Protein AF-A0A6H2C3J5-F1 (afdb_monomer_lite)

pLDDT: mean 90.97, std 10.95, range [54.53, 98.62]

Organism: NCBI:txid315271

Sequence (72 aa):
MDLSFKDIKFMIEAVDNLMVKYQERINQIEDLDEYEDEVSDLGNDIMFLSSLRKKIDDSLNDSLRGCLESIR

Radius of gyration: 17.01 Å; chains: 1; bounding box: 32×23×52 Å

Secondary structure (DSSP, 8-state):
----HHHHHHHHHHHHHHHHHHHHHHHHHTT-GGGHHHHHHHHHHHHHHHHHHHHHHHHHHHHHHHHHHTT-

Structure (mmCIF, N/CA/C/O backbone):
data_AF-A0A6H2C3J5-F1
#
_entry.id   AF-A0A6H2C3J5-F1
#
loop_
_atom_site.group_PDB
_atom_site.id
_atom_site.type_symbol
_atom_site.label_atom_id
_atom_site.label_alt_id
_atom_site.label_comp_id
_atom_site.label_asym_id
_atom_site.label_entity_id
_atom_site.label_seq_id
_atom_site.pdbx_PDB_ins_code
_atom_site.Cartn_x
_atom_site.Cartn_y
_atom_site.Cartn_z
_atom_site.occupancy
_atom_site.B_iso_or_equiv
_atom_site.auth_seq_id
_atom_site.auth_comp_id
_atom_site.auth_asym_id
_atom_site.auth_atom_id
_atom_site.pdbx_PDB_model_num
ATOM 1 N N . MET 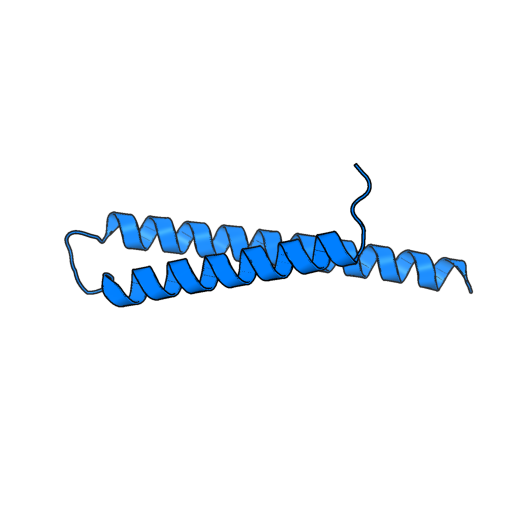A 1 1 ? 20.640 -8.619 -11.316 1.00 54.53 1 MET A N 1
ATOM 2 C CA . MET A 1 1 ? 19.359 -9.141 -11.825 1.00 54.53 1 MET A CA 1
ATOM 3 C C . MET A 1 1 ? 18.744 -7.995 -12.592 1.00 54.53 1 MET A C 1
ATOM 5 O O . MET A 1 1 ? 18.528 -6.960 -11.976 1.00 54.53 1 MET A O 1
ATOM 9 N N . ASP A 1 2 ? 18.565 -8.145 -13.901 1.00 78.31 2 ASP A N 1
ATOM 10 C CA . ASP A 1 2 ? 17.959 -7.095 -14.720 1.00 78.31 2 ASP A CA 1
ATOM 11 C C . ASP A 1 2 ? 16.445 -7.256 -14.646 1.00 78.31 2 ASP A C 1
ATOM 13 O O . ASP A 1 2 ? 15.896 -8.267 -15.081 1.00 78.31 2 ASP A O 1
ATOM 17 N N . LEU A 1 3 ? 15.786 -6.291 -14.015 1.00 82.00 3 LEU A N 1
ATOM 18 C CA . LEU A 1 3 ? 14.334 -6.252 -13.897 1.00 82.00 3 LEU A CA 1
ATOM 19 C C . LEU A 1 3 ? 13.763 -5.564 -15.133 1.00 82.00 3 LEU A C 1
ATOM 21 O O . LEU A 1 3 ? 14.222 -4.487 -15.516 1.00 82.00 3 LEU A O 1
ATOM 25 N N . SER A 1 4 ? 12.753 -6.166 -15.759 1.00 88.88 4 SER A N 1
ATOM 26 C CA . SER A 1 4 ? 12.063 -5.516 -16.870 1.00 88.88 4 SER A CA 1
ATOM 27 C C . SER A 1 4 ? 11.180 -4.369 -16.370 1.00 88.88 4 SER A C 1
ATOM 29 O O . SER A 1 4 ? 10.766 -4.332 -15.210 1.00 88.88 4 SER A O 1
ATOM 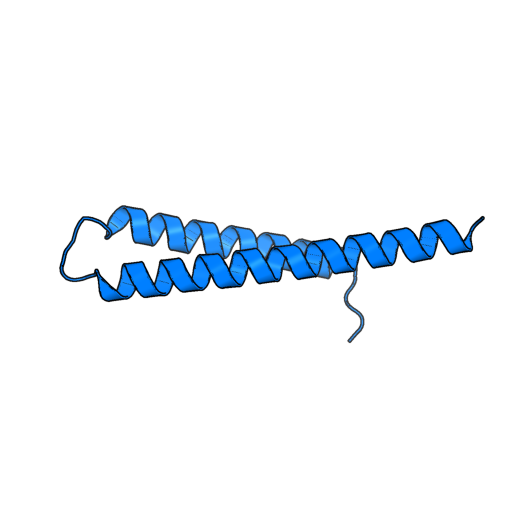31 N N . PHE A 1 5 ? 10.805 -3.453 -17.268 1.00 87.12 5 PHE A N 1
ATOM 32 C CA . PHE A 1 5 ? 9.833 -2.394 -16.962 1.00 87.12 5 PHE A CA 1
ATOM 33 C C . PHE A 1 5 ? 8.526 -2.954 -16.375 1.00 87.12 5 PHE A C 1
ATOM 35 O O . PHE A 1 5 ? 7.951 -2.374 -15.454 1.00 87.12 5 PHE A O 1
ATOM 42 N N . LYS A 1 6 ? 8.071 -4.104 -16.890 1.00 90.56 6 LYS A N 1
ATOM 43 C CA . LYS A 1 6 ? 6.867 -4.783 -16.405 1.00 90.56 6 LYS A CA 1
ATOM 44 C C . LYS A 1 6 ? 7.044 -5.284 -14.972 1.00 90.56 6 LYS A C 1
ATOM 46 O O . LYS A 1 6 ? 6.131 -5.111 -14.172 1.00 90.56 6 LYS A O 1
ATOM 51 N N . ASP A 1 7 ? 8.207 -5.848 -14.649 1.00 91.69 7 ASP A N 1
ATOM 52 C CA . ASP A 1 7 ? 8.506 -6.318 -13.291 1.00 91.69 7 ASP A CA 1
ATOM 53 C C . ASP A 1 7 ? 8.511 -5.145 -12.307 1.00 91.69 7 ASP A C 1
ATOM 55 O O . ASP A 1 7 ? 7.932 -5.233 -11.227 1.00 91.69 7 ASP A O 1
ATOM 59 N N . ILE A 1 8 ? 9.088 -4.007 -12.707 1.00 90.62 8 ILE A N 1
ATOM 60 C CA . ILE A 1 8 ? 9.114 -2.788 -11.888 1.00 90.62 8 ILE A CA 1
ATOM 61 C C . ILE A 1 8 ? 7.701 -2.247 -11.650 1.00 90.62 8 ILE A C 1
ATOM 63 O O . ILE A 1 8 ? 7.355 -1.927 -10.514 1.00 90.62 8 ILE A O 1
ATOM 67 N N . LYS A 1 9 ? 6.857 -2.187 -12.686 1.00 91.25 9 LYS A N 1
ATOM 68 C CA . LYS A 1 9 ? 5.456 -1.769 -12.527 1.00 91.25 9 LYS A CA 1
ATOM 69 C C . LYS A 1 9 ? 4.668 -2.710 -11.620 1.00 91.25 9 LYS A C 1
ATOM 71 O O . LYS A 1 9 ? 3.968 -2.227 -10.738 1.00 91.25 9 LYS A O 1
ATOM 76 N N . PHE A 1 10 ? 4.852 -4.019 -11.769 1.00 94.19 10 PHE A N 1
ATOM 77 C CA . PHE A 1 10 ? 4.231 -5.002 -10.885 1.00 94.19 10 PHE A CA 1
ATOM 78 C C . PHE A 1 10 ? 4.655 -4.814 -9.420 1.00 94.19 10 PHE A C 1
ATOM 80 O O . PHE A 1 10 ? 3.821 -4.882 -8.522 1.00 94.19 10 PHE A O 1
ATOM 87 N N . MET A 1 11 ? 5.935 -4.526 -9.164 1.00 93.69 11 MET A N 1
ATOM 88 C CA . MET A 1 11 ? 6.413 -4.240 -7.808 1.00 93.69 11 MET A CA 1
ATOM 89 C C . MET A 1 11 ? 5.785 -2.973 -7.222 1.00 93.69 11 MET A C 1
ATOM 91 O O . MET A 1 11 ? 5.396 -2.987 -6.057 1.00 93.69 11 MET A O 1
ATOM 95 N N . ILE A 1 12 ? 5.641 -1.903 -8.012 1.00 94.69 12 ILE A N 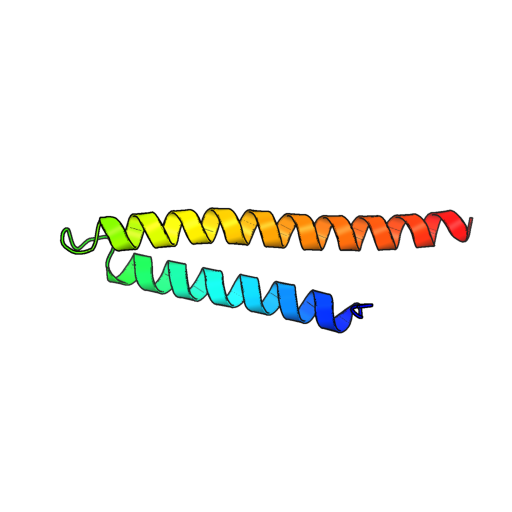1
ATOM 96 C CA . ILE A 1 12 ? 4.954 -0.678 -7.570 1.00 94.69 12 ILE A CA 1
ATOM 97 C C . ILE A 1 12 ? 3.500 -0.991 -7.193 1.00 94.69 12 ILE A C 1
ATOM 99 O O . ILE A 1 12 ? 3.074 -0.645 -6.096 1.00 94.69 12 ILE A O 1
ATOM 103 N N . GLU A 1 13 ? 2.766 -1.705 -8.050 1.00 96.31 13 GLU A N 1
ATOM 104 C CA . GLU A 1 13 ? 1.374 -2.095 -7.782 1.00 96.31 13 GLU A CA 1
ATOM 105 C C . GLU A 1 13 ? 1.247 -2.987 -6.538 1.00 96.31 13 GLU A C 1
ATOM 107 O O . GLU A 1 13 ? 0.300 -2.853 -5.763 1.00 96.31 13 GLU A O 1
ATOM 112 N N . ALA A 1 14 ? 2.195 -3.899 -6.316 1.00 96.81 14 ALA A N 1
ATOM 113 C CA . ALA A 1 14 ? 2.211 -4.745 -5.128 1.00 96.81 14 ALA A CA 1
ATOM 114 C C . ALA A 1 14 ? 2.416 -3.926 -3.842 1.00 96.81 14 ALA A C 1
ATOM 116 O O . ALA A 1 14 ? 1.730 -4.174 -2.850 1.00 96.81 14 ALA A O 1
ATOM 117 N N . VAL A 1 15 ? 3.318 -2.938 -3.867 1.00 97.50 15 VAL A N 1
ATOM 118 C CA . VAL A 1 15 ? 3.554 -2.026 -2.737 1.00 97.50 15 VAL A CA 1
ATOM 119 C C . VAL A 1 15 ? 2.332 -1.142 -2.484 1.00 97.50 15 VAL A C 1
ATOM 121 O O . VAL A 1 15 ? 1.901 -1.032 -1.337 1.00 97.50 15 VAL A O 1
ATOM 124 N N . ASP A 1 16 ? 1.726 -0.583 -3.535 1.00 97.81 16 ASP A N 1
ATOM 125 C CA . ASP A 1 16 ? 0.504 0.222 -3.430 1.00 97.81 16 ASP A CA 1
ATOM 126 C C . ASP A 1 16 ? -0.642 -0.593 -2.797 1.00 97.81 16 ASP A C 1
ATOM 128 O O . ASP A 1 16 ? -1.273 -0.145 -1.839 1.00 97.81 16 ASP A O 1
ATOM 132 N N . ASN A 1 17 ? -0.854 -1.837 -3.241 1.00 98.19 17 ASN A N 1
ATOM 133 C CA . ASN A 1 17 ? -1.864 -2.731 -2.664 1.00 98.19 17 ASN A CA 1
ATOM 134 C C . ASN A 1 17 ? -1.578 -3.110 -1.202 1.00 98.19 17 ASN A C 1
ATOM 136 O O . ASN A 1 17 ? -2.513 -3.301 -0.424 1.00 98.19 17 ASN A O 1
ATOM 140 N N . LEU A 1 18 ? -0.307 -3.255 -0.816 1.00 98.12 18 LEU A N 1
ATOM 141 C CA . LEU A 1 18 ? 0.061 -3.556 0.568 1.00 98.12 18 LEU A CA 1
ATOM 142 C C . LEU A 1 18 ? -0.245 -2.372 1.492 1.00 98.12 18 LEU A C 1
ATOM 144 O O . LEU A 1 18 ? -0.853 -2.568 2.541 1.00 98.12 18 LEU A O 1
ATOM 148 N N . MET A 1 19 ? 0.101 -1.152 1.071 1.00 98.50 19 MET A N 1
ATOM 149 C CA . MET A 1 19 ? -0.210 0.067 1.826 1.00 98.50 19 MET A CA 1
ATOM 150 C C . MET A 1 19 ? -1.719 0.243 2.027 1.00 98.50 19 MET A C 1
ATOM 152 O O . MET A 1 19 ? -2.145 0.594 3.124 1.00 98.50 19 MET A O 1
ATOM 156 N N . VAL A 1 20 ? -2.536 -0.056 1.007 1.00 98.50 20 VAL A N 1
ATOM 157 C CA . VAL A 1 20 ? -4.005 -0.031 1.131 1.00 98.50 20 VAL A CA 1
ATOM 158 C C . VAL A 1 20 ? -4.482 -0.988 2.222 1.00 98.50 20 VAL A C 1
ATOM 160 O O . VAL A 1 20 ? -5.254 -0.579 3.082 1.00 98.50 20 VAL A O 1
ATOM 163 N N . LYS A 1 21 ? -3.980 -2.227 2.254 1.00 98.62 21 LYS A N 1
ATOM 164 C CA . LYS A 1 21 ? -4.359 -3.206 3.288 1.00 98.62 21 LYS A CA 1
ATOM 165 C C . LYS A 1 21 ? -3.958 -2.770 4.695 1.00 98.62 21 LYS A C 1
ATOM 167 O O . LYS A 1 21 ? -4.702 -3.010 5.641 1.00 98.62 21 LYS A O 1
ATOM 172 N N . TYR A 1 22 ? -2.792 -2.146 4.844 1.00 98.56 22 TYR A N 1
ATOM 173 C CA . TYR A 1 22 ? -2.350 -1.621 6.137 1.00 98.56 22 TYR A CA 1
ATOM 174 C C . TYR A 1 22 ? -3.246 -0.471 6.595 1.00 98.56 22 TYR A C 1
ATOM 176 O O . TYR A 1 22 ? -3.678 -0.463 7.743 1.00 98.56 22 TYR A O 1
ATOM 184 N N . GLN A 1 23 ? -3.621 0.434 5.688 1.00 98.56 23 GLN A N 1
ATOM 185 C CA . GLN A 1 23 ? -4.564 1.504 6.004 1.00 98.56 23 GLN A CA 1
ATOM 186 C C . GLN A 1 23 ? -5.959 0.961 6.346 1.00 98.56 23 GLN A C 1
ATOM 188 O O . GLN A 1 23 ? -6.583 1.429 7.291 1.00 98.56 23 GLN A O 1
ATOM 193 N N . GLU A 1 24 ? -6.449 -0.045 5.618 1.00 98.56 24 GLU A N 1
ATOM 194 C CA . GLU A 1 24 ? -7.714 -0.720 5.934 1.00 98.56 24 GLU A CA 1
ATOM 195 C C . GLU A 1 24 ? -7.687 -1.350 7.329 1.00 98.56 24 GLU A C 1
ATOM 197 O O . GLU A 1 24 ? -8.682 -1.272 8.047 1.00 98.56 24 GLU A O 1
ATOM 202 N N . ARG A 1 25 ? -6.556 -1.949 7.723 1.00 98.12 25 ARG A N 1
ATOM 203 C CA . ARG A 1 25 ? -6.370 -2.512 9.062 1.00 98.12 25 ARG A CA 1
ATOM 204 C C . ARG A 1 25 ? -6.354 -1.423 10.132 1.00 98.12 25 ARG A C 1
ATOM 206 O O . ARG A 1 25 ? -7.072 -1.580 11.111 1.00 98.12 25 ARG A O 1
ATOM 213 N N . ILE A 1 26 ? -5.626 -0.323 9.922 1.00 98.38 26 ILE A N 1
ATOM 214 C CA . ILE A 1 26 ? -5.628 0.840 10.827 1.00 98.38 26 ILE A CA 1
ATOM 215 C C . ILE A 1 26 ? -7.057 1.347 11.031 1.00 98.38 26 ILE A C 1
ATOM 217 O O . ILE A 1 26 ? -7.515 1.418 12.163 1.00 98.38 26 ILE A O 1
ATOM 221 N N . ASN A 1 27 ? -7.810 1.574 9.954 1.00 98.12 27 ASN A N 1
ATOM 222 C CA . ASN A 1 27 ? -9.189 2.070 10.036 1.00 98.12 27 ASN A CA 1
ATOM 223 C C . ASN A 1 27 ? -10.138 1.130 10.812 1.00 98.12 27 ASN A C 1
ATOM 225 O O . ASN A 1 27 ? -11.222 1.542 11.212 1.00 98.12 27 ASN A O 1
ATOM 229 N N . GLN A 1 28 ? -9.789 -0.153 10.967 1.00 98.19 28 GLN A N 1
ATOM 230 C CA . GLN A 1 28 ? -10.576 -1.113 11.748 1.00 98.19 28 GLN A CA 1
ATOM 231 C C . GLN A 1 28 ? -10.240 -1.091 13.241 1.00 98.19 28 GLN A C 1
ATOM 233 O O . GLN A 1 28 ? -11.056 -1.561 14.034 1.00 98.19 28 GLN A O 1
ATOM 238 N N . ILE A 1 29 ? -9.044 -0.628 13.614 1.00 97.69 29 ILE A N 1
ATOM 239 C CA . ILE A 1 29 ? -8.500 -0.787 14.970 1.00 97.69 29 ILE A CA 1
ATOM 240 C C . ILE A 1 29 ? -8.021 0.520 15.613 1.00 97.69 29 ILE A C 1
ATOM 242 O O . ILE A 1 29 ? -7.672 0.493 16.784 1.00 97.69 29 ILE A O 1
ATOM 246 N N . GLU A 1 30 ? -8.015 1.650 14.899 1.00 95.44 30 GLU A N 1
ATOM 247 C CA . GLU A 1 30 ? -7.484 2.928 15.405 1.00 95.44 30 GLU A CA 1
ATOM 248 C C . GLU A 1 30 ? -8.221 3.469 16.636 1.00 95.44 30 GLU A C 1
ATOM 250 O O . GLU A 1 30 ? -7.607 4.113 17.479 1.00 95.44 30 GLU A O 1
ATOM 255 N N . ASP A 1 31 ? -9.509 3.150 16.776 1.00 96.31 31 ASP A N 1
ATOM 256 C CA . ASP A 1 31 ? -10.336 3.559 17.919 1.00 96.31 31 ASP A CA 1
ATOM 257 C C . ASP A 1 31 ? -10.225 2.607 19.127 1.00 96.31 31 ASP A C 1
ATOM 259 O O . ASP A 1 31 ? -10.915 2.781 20.135 1.00 96.31 31 ASP A O 1
ATOM 263 N N . LEU A 1 32 ? -9.418 1.549 19.020 1.00 97.19 32 LEU A N 1
ATOM 264 C CA . LEU A 1 32 ? -9.284 0.512 20.035 1.00 97.19 32 LEU A CA 1
ATOM 265 C C . LEU A 1 32 ? -7.933 0.655 20.745 1.00 97.19 32 LEU A C 1
ATOM 267 O O . LEU A 1 32 ? -6.905 0.249 20.208 1.00 97.19 32 LEU A O 1
ATOM 271 N N . ASP A 1 33 ? -7.957 1.152 21.987 1.00 95.44 33 ASP A N 1
ATOM 272 C CA . ASP A 1 33 ? -6.756 1.392 22.810 1.00 95.44 33 ASP A CA 1
ATOM 273 C C . ASP A 1 33 ? -5.809 0.174 22.897 1.00 95.44 33 ASP A C 1
ATOM 275 O O . ASP A 1 33 ? -4.597 0.327 23.018 1.00 95.44 33 ASP A O 1
ATOM 279 N N . GLU A 1 34 ? -6.334 -1.056 22.813 1.00 96.75 34 GLU A N 1
ATOM 280 C CA . GLU A 1 34 ? -5.524 -2.284 22.870 1.00 96.75 34 GLU A CA 1
ATOM 281 C C . GLU A 1 34 ? -4.613 -2.505 21.645 1.00 96.75 34 GLU A C 1
ATOM 2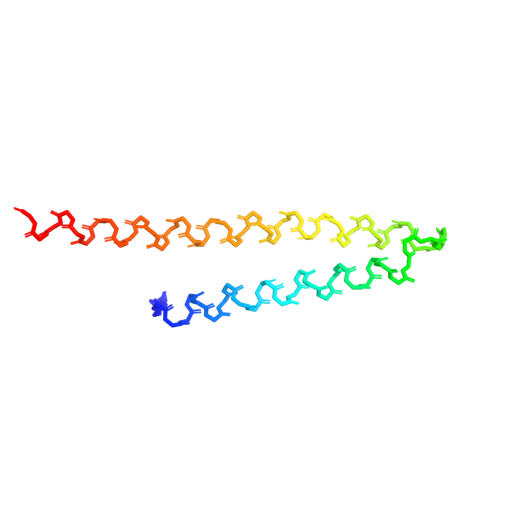83 O O . GLU A 1 34 ? -3.708 -3.337 21.714 1.00 96.75 34 GLU A O 1
ATOM 288 N N . TYR A 1 35 ? -4.826 -1.769 20.546 1.00 97.38 35 TYR A N 1
ATOM 289 C CA . TYR A 1 35 ? -4.046 -1.868 19.306 1.00 97.38 35 TYR A CA 1
ATOM 290 C C . TYR A 1 35 ? -3.221 -0.609 18.993 1.00 97.38 35 TYR A C 1
ATOM 292 O O . TYR A 1 35 ? -2.735 -0.482 17.870 1.00 97.38 35 TYR A O 1
ATOM 300 N N . GLU A 1 36 ? -3.021 0.306 19.950 1.00 96.69 36 GLU A N 1
ATOM 301 C CA . GLU A 1 36 ? -2.225 1.533 19.748 1.00 96.69 36 GLU A CA 1
ATOM 302 C C . GLU A 1 36 ? -0.833 1.236 19.146 1.00 96.69 36 GLU A C 1
ATOM 304 O O . GLU A 1 36 ? -0.417 1.878 18.176 1.00 96.69 36 GLU A O 1
ATOM 309 N N . ASP A 1 37 ? -0.154 0.202 19.656 1.00 97.88 37 ASP A N 1
ATOM 310 C CA . ASP A 1 37 ? 1.153 -0.238 19.153 1.00 97.88 37 ASP A CA 1
ATOM 311 C C . ASP A 1 37 ? 1.074 -0.733 17.694 1.00 97.88 37 ASP A C 1
ATOM 313 O O . ASP A 1 37 ? 1.888 -0.340 16.858 1.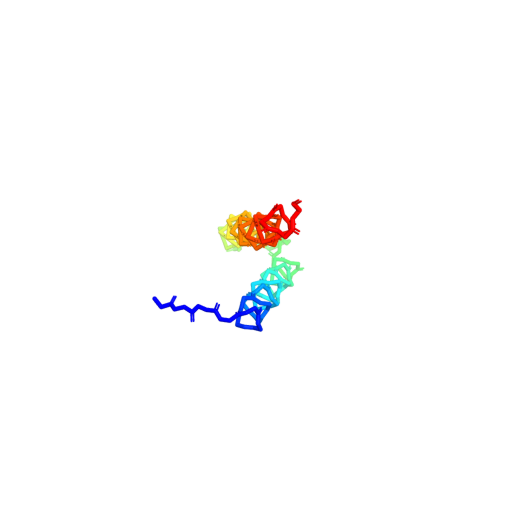00 97.88 37 ASP A O 1
ATOM 317 N N . GLU A 1 38 ? 0.059 -1.541 17.351 1.00 97.56 38 GLU A N 1
ATOM 318 C CA . GLU A 1 38 ? -0.131 -2.067 15.987 1.00 97.56 38 GLU A CA 1
ATOM 319 C C . GLU A 1 38 ? -0.414 -0.932 14.992 1.00 97.56 38 GLU A C 1
ATOM 321 O O . GLU A 1 38 ? 0.127 -0.920 13.886 1.00 97.56 38 GLU A O 1
ATOM 326 N N . VAL A 1 39 ? -1.228 0.053 15.381 1.00 98.06 39 VAL A N 1
ATOM 327 C CA . VAL A 1 39 ? -1.534 1.230 14.552 1.00 98.06 39 VAL A CA 1
ATOM 328 C C . VAL A 1 39 ? -0.270 2.036 14.266 1.00 98.06 39 VAL A C 1
ATOM 330 O O . VAL A 1 39 ? -0.035 2.431 13.121 1.00 98.06 39 VAL A O 1
ATOM 333 N N . SER A 1 40 ? 0.557 2.255 15.290 1.00 98.00 40 SER A N 1
ATOM 334 C CA . SER A 1 40 ? 1.837 2.955 15.163 1.00 98.00 40 SER A CA 1
ATOM 335 C C . SER A 1 40 ? 2.792 2.219 14.217 1.00 98.00 40 SER A C 1
ATOM 337 O O . SER A 1 40 ? 3.345 2.827 13.294 1.00 98.00 40 SER A O 1
ATOM 339 N N . ASP A 1 41 ? 2.933 0.901 14.381 1.00 98.44 41 ASP A N 1
ATOM 340 C CA . ASP A 1 41 ? 3.789 0.065 13.536 1.00 98.44 41 ASP A CA 1
ATOM 341 C C . ASP A 1 41 ? 3.332 0.082 12.070 1.00 98.44 41 ASP A C 1
ATOM 343 O O . ASP A 1 41 ? 4.132 0.350 11.169 1.00 98.44 41 ASP A O 1
ATOM 347 N N . LEU A 1 42 ? 2.033 -0.103 11.817 1.00 98.50 42 LEU A N 1
ATOM 348 C CA . LEU A 1 42 ? 1.471 -0.055 10.465 1.00 98.50 42 LEU A CA 1
ATOM 349 C C . LEU A 1 42 ? 1.624 1.334 9.827 1.00 98.50 42 LEU A C 1
ATOM 351 O O . LEU A 1 42 ? 1.907 1.438 8.630 1.00 98.50 42 LEU A O 1
ATOM 355 N N . GLY A 1 43 ? 1.480 2.406 10.611 1.00 98.25 43 GLY A N 1
ATOM 356 C CA . GLY A 1 43 ? 1.710 3.776 10.154 1.00 98.25 43 GLY A CA 1
ATOM 357 C C . GLY A 1 43 ? 3.163 4.014 9.727 1.00 98.25 43 GLY A C 1
ATOM 358 O O . GLY A 1 43 ? 3.418 4.586 8.660 1.00 98.25 43 GLY A O 1
ATOM 359 N N . ASN A 1 44 ? 4.122 3.522 10.515 1.00 98.44 44 ASN A N 1
ATOM 360 C CA . ASN A 1 44 ? 5.548 3.590 10.192 1.00 98.44 44 ASN A CA 1
ATOM 361 C C . ASN A 1 44 ? 5.881 2.794 8.922 1.00 98.44 44 ASN A C 1
ATOM 363 O O . ASN A 1 44 ? 6.599 3.290 8.044 1.00 98.44 44 ASN A O 1
ATOM 367 N N . ASP A 1 45 ? 5.310 1.599 8.780 1.00 98.50 45 ASP A N 1
ATOM 368 C CA . ASP A 1 45 ? 5.471 0.769 7.590 1.00 98.50 45 ASP A CA 1
ATOM 369 C C . ASP A 1 45 ? 4.921 1.458 6.336 1.00 98.50 45 ASP A C 1
ATOM 371 O O . ASP A 1 45 ? 5.593 1.483 5.301 1.00 98.50 45 ASP A O 1
ATOM 375 N N . ILE A 1 46 ? 3.743 2.090 6.413 1.00 98.56 46 ILE A N 1
ATOM 376 C CA . ILE A 1 46 ? 3.181 2.872 5.300 1.00 98.56 46 ILE A CA 1
ATOM 377 C C . ILE A 1 46 ? 4.139 3.999 4.886 1.00 98.56 46 ILE A C 1
ATOM 379 O O . ILE A 1 46 ? 4.386 4.188 3.690 1.00 98.56 46 ILE A O 1
ATOM 383 N N . MET A 1 47 ? 4.730 4.729 5.839 1.00 98.00 47 MET A N 1
ATOM 384 C CA . MET A 1 47 ? 5.702 5.788 5.527 1.00 98.00 47 MET A CA 1
ATOM 385 C C . MET A 1 47 ? 6.950 5.244 4.819 1.00 98.00 47 MET A C 1
ATOM 387 O O . MET A 1 47 ? 7.433 5.841 3.843 1.00 98.00 47 MET A O 1
ATOM 391 N N . PHE A 1 48 ? 7.467 4.104 5.280 1.00 98.31 48 PHE A N 1
ATOM 392 C CA . PHE A 1 48 ? 8.596 3.432 4.645 1.00 98.31 48 PHE A CA 1
ATOM 393 C C . PHE A 1 48 ? 8.253 2.975 3.221 1.00 98.31 48 PHE A C 1
ATOM 395 O O . PHE A 1 48 ? 8.993 3.283 2.281 1.00 98.31 48 PHE A O 1
ATOM 402 N N . LEU A 1 49 ? 7.119 2.295 3.041 1.00 98.19 49 LEU A N 1
ATOM 403 C CA . LEU A 1 49 ? 6.663 1.773 1.752 1.00 98.19 49 LEU A CA 1
ATOM 404 C C . LEU A 1 49 ? 6.404 2.894 0.741 1.00 98.19 49 LEU A C 1
ATOM 406 O O . LEU A 1 49 ? 6.836 2.789 -0.407 1.00 98.19 49 LEU A O 1
ATOM 410 N N . SER A 1 50 ? 5.807 4.006 1.171 1.00 97.75 50 SER A N 1
ATOM 411 C CA . SER A 1 50 ? 5.605 5.195 0.333 1.00 97.75 50 SER A CA 1
ATOM 412 C C . SER A 1 50 ? 6.938 5.777 -0.153 1.00 97.75 50 SER A C 1
ATOM 414 O O . SER A 1 50 ? 7.123 6.066 -1.341 1.00 97.75 50 SER A O 1
ATOM 416 N N . SER A 1 51 ? 7.925 5.858 0.745 1.00 97.62 51 SER A N 1
ATOM 417 C CA . SER A 1 51 ? 9.279 6.313 0.415 1.00 97.62 51 SER A CA 1
ATOM 418 C C . SER A 1 51 ? 9.999 5.361 -0.545 1.00 97.62 51 SER A C 1
ATOM 420 O O . SER A 1 51 ? 10.686 5.810 -1.466 1.00 97.62 51 SER A O 1
ATOM 422 N N . LEU A 1 52 ? 9.843 4.049 -0.355 1.00 96.38 52 LEU A N 1
ATOM 423 C CA . LEU A 1 52 ? 10.394 3.022 -1.238 1.00 96.38 52 LEU A CA 1
ATOM 424 C C . LEU A 1 52 ? 9.771 3.104 -2.636 1.00 96.38 52 LEU A C 1
ATOM 426 O O . LEU A 1 52 ? 10.496 3.177 -3.628 1.00 96.38 52 LEU A O 1
ATOM 430 N N . ARG A 1 53 ? 8.440 3.169 -2.715 1.00 95.94 53 ARG A N 1
ATOM 431 C CA . ARG A 1 53 ? 7.683 3.306 -3.963 1.00 95.94 53 ARG A CA 1
ATOM 432 C C . ARG A 1 53 ? 8.118 4.539 -4.746 1.00 95.94 53 ARG A C 1
ATOM 434 O O . ARG A 1 53 ? 8.337 4.448 -5.951 1.00 95.94 53 ARG A O 1
ATOM 441 N N . LYS A 1 54 ? 8.310 5.675 -4.067 1.00 95.38 54 LYS A N 1
ATOM 442 C CA . LYS A 1 54 ? 8.824 6.900 -4.692 1.00 95.38 54 LYS A CA 1
ATOM 443 C C . LYS A 1 54 ? 10.231 6.716 -5.266 1.00 95.38 54 LYS A C 1
ATOM 445 O O . LYS A 1 54 ? 10.451 7.061 -6.417 1.00 95.38 54 LYS A O 1
ATOM 450 N N . LYS A 1 55 ? 11.161 6.121 -4.511 1.00 93.75 55 LYS A N 1
ATOM 451 C CA . LYS A 1 55 ? 12.533 5.861 -4.991 1.00 93.75 55 LYS A CA 1
ATOM 452 C C . LYS A 1 55 ? 12.568 4.955 -6.224 1.00 93.75 55 LYS A C 1
ATOM 454 O O . LYS A 1 55 ? 13.382 5.179 -7.116 1.00 93.75 55 LYS A O 1
ATOM 459 N N . ILE A 1 56 ? 11.703 3.941 -6.272 1.00 91.62 56 ILE A N 1
ATOM 460 C CA . ILE A 1 56 ? 11.584 3.048 -7.432 1.00 91.62 56 ILE A CA 1
ATOM 461 C C . ILE A 1 56 ? 11.074 3.830 -8.651 1.00 91.62 56 ILE A C 1
ATOM 463 O O . ILE A 1 56 ? 11.636 3.698 -9.738 1.00 91.62 56 ILE A O 1
ATOM 467 N N . ASP A 1 57 ? 10.046 4.663 -8.473 1.00 90.56 57 ASP A N 1
ATOM 468 C CA . ASP A 1 57 ? 9.476 5.474 -9.555 1.00 90.56 57 ASP A CA 1
ATOM 469 C C . ASP A 1 57 ? 10.475 6.526 -10.076 1.00 90.56 57 ASP A C 1
ATOM 471 O O . ASP A 1 57 ? 10.662 6.654 -11.286 1.00 90.56 57 ASP A O 1
ATOM 475 N N . ASP A 1 58 ? 11.194 7.207 -9.179 1.00 90.56 58 ASP A N 1
ATOM 476 C CA . ASP A 1 58 ? 12.249 8.167 -9.528 1.00 90.56 58 ASP A CA 1
ATOM 477 C C . ASP A 1 58 ? 13.374 7.486 -10.330 1.00 90.56 58 ASP A C 1
ATOM 479 O O . ASP A 1 58 ? 13.742 7.953 -11.407 1.00 90.56 58 ASP A O 1
ATOM 483 N N . SER A 1 59 ? 13.852 6.319 -9.879 1.00 87.56 59 SER A N 1
ATOM 484 C CA . SER A 1 59 ? 14.887 5.548 -10.584 1.00 87.56 59 SER A CA 1
ATOM 485 C C . SER A 1 59 ? 14.449 5.096 -11.984 1.00 87.56 59 SER A C 1
ATOM 487 O O . SER A 1 59 ? 15.260 5.080 -12.919 1.00 87.56 59 SER A O 1
ATOM 489 N N . LEU A 1 60 ? 13.168 4.759 -12.154 1.00 85.56 60 LEU A N 1
ATOM 490 C CA . LEU A 1 60 ? 12.597 4.398 -13.450 1.00 85.56 60 LEU A CA 1
ATOM 491 C C . LEU A 1 60 ? 12.545 5.607 -14.392 1.00 85.56 60 LEU A C 1
ATOM 493 O O . LEU A 1 60 ? 12.918 5.502 -15.562 1.00 85.56 60 LEU A O 1
ATOM 497 N N . ASN A 1 61 ? 12.118 6.759 -13.877 1.00 86.00 61 ASN A N 1
ATOM 498 C CA . ASN A 1 61 ? 12.039 8.005 -14.633 1.00 86.00 61 ASN A CA 1
ATOM 499 C C . ASN A 1 61 ? 13.426 8.517 -15.046 1.00 86.00 61 ASN A C 1
ATOM 501 O O . ASN A 1 61 ? 13.597 8.952 -16.186 1.00 86.00 61 ASN A O 1
ATOM 505 N N . ASP A 1 62 ? 14.424 8.416 -14.170 1.00 85.19 62 ASP A N 1
ATOM 506 C CA . ASP A 1 62 ? 15.809 8.783 -14.477 1.00 85.19 62 ASP A CA 1
ATOM 507 C C . ASP A 1 62 ? 16.408 7.876 -15.558 1.00 85.19 62 ASP A C 1
ATOM 509 O O . ASP A 1 62 ? 17.044 8.359 -16.498 1.00 85.19 62 ASP A O 1
ATOM 513 N N . SER A 1 63 ? 16.128 6.571 -15.492 1.00 81.25 63 SER A N 1
ATOM 514 C CA . SER A 1 63 ? 16.545 5.618 -16.529 1.00 81.25 63 SER A CA 1
ATOM 515 C C . SER A 1 63 ? 15.941 5.966 -17.895 1.00 81.25 63 SER A C 1
ATOM 517 O O . SER A 1 63 ? 16.638 5.962 -18.909 1.00 81.25 63 SER A O 1
ATOM 519 N N . LEU A 1 64 ? 14.655 6.336 -17.930 1.00 76.69 64 LEU A N 1
ATOM 520 C CA . LEU A 1 64 ? 13.980 6.770 -19.157 1.00 76.69 64 LEU A CA 1
ATOM 521 C C . LEU A 1 64 ? 14.568 8.077 -19.714 1.00 76.69 64 LEU A C 1
ATOM 523 O O . LEU A 1 64 ? 14.722 8.208 -20.930 1.00 76.69 64 LEU A O 1
ATOM 527 N N . ARG A 1 65 ? 14.932 9.030 -18.846 1.00 77.94 65 ARG A N 1
ATOM 528 C CA . ARG A 1 65 ? 15.570 10.295 -19.248 1.00 77.94 65 ARG A CA 1
ATOM 529 C C . ARG A 1 65 ? 16.940 10.073 -19.885 1.00 77.94 65 ARG A C 1
ATOM 531 O O . ARG A 1 65 ? 17.182 10.609 -20.964 1.00 77.94 65 ARG A O 1
ATOM 538 N N . GLY A 1 66 ? 17.788 9.235 -19.286 1.00 72.94 66 GLY A N 1
ATOM 539 C CA . GLY A 1 66 ? 19.113 8.919 -19.839 1.00 72.94 66 GLY A CA 1
ATOM 540 C C . GLY A 1 66 ? 19.054 8.273 -21.231 1.00 72.94 66 GLY A C 1
ATOM 541 O O . GLY A 1 66 ? 19.875 8.575 -22.101 1.00 72.94 66 GLY A O 1
ATOM 542 N N . CYS A 1 67 ? 18.040 7.440 -21.489 1.00 62.50 67 CYS A N 1
ATOM 543 C CA . CYS A 1 67 ? 17.807 6.879 -22.821 1.00 62.50 67 CYS A CA 1
ATOM 544 C C . CYS A 1 67 ? 17.388 7.936 -23.857 1.00 62.50 67 CYS A C 1
ATOM 546 O O . CYS A 1 67 ? 17.824 7.857 -25.002 1.00 62.50 67 CYS A O 1
ATOM 548 N N . LEU A 1 68 ? 16.565 8.922 -23.481 1.00 65.81 68 LEU A N 1
ATOM 549 C CA . LEU A 1 68 ? 16.103 9.974 -24.398 1.00 65.81 68 LEU A CA 1
ATOM 550 C C . LEU A 1 68 ? 17.218 10.956 -24.782 1.00 65.81 68 LEU A C 1
ATOM 552 O O . LEU A 1 68 ? 17.268 11.399 -25.927 1.00 65.81 68 LEU A O 1
ATOM 556 N N . GLU A 1 69 ? 18.126 11.273 -23.857 1.00 74.19 69 GLU A N 1
ATOM 557 C CA . GLU A 1 69 ? 19.277 12.143 -24.136 1.00 74.19 69 GLU A CA 1
ATOM 558 C C . GLU A 1 69 ? 20.305 11.481 -25.061 1.00 74.19 69 GLU A C 1
ATOM 560 O O . GLU A 1 69 ? 20.925 12.167 -25.864 1.00 74.19 69 GLU A O 1
ATOM 565 N N . SER A 1 70 ? 20.433 10.151 -25.018 1.00 65.38 70 SER A N 1
ATOM 566 C CA . SER A 1 70 ? 21.383 9.398 -25.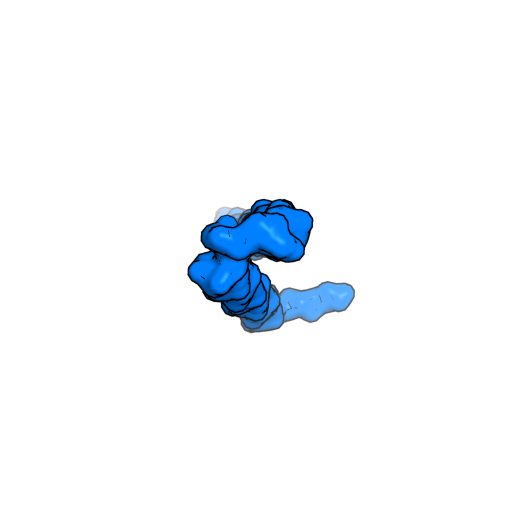855 1.00 65.38 70 SER A CA 1
ATOM 567 C C . SER A 1 70 ? 20.977 9.287 -27.335 1.00 65.38 70 SER A C 1
ATOM 569 O O . SER A 1 70 ? 21.766 8.818 -28.152 1.00 65.38 70 SER A O 1
ATOM 571 N N . ILE A 1 71 ? 19.745 9.672 -27.687 1.00 68.56 71 ILE A N 1
ATOM 572 C CA . ILE A 1 71 ? 19.217 9.636 -29.066 1.00 68.56 71 ILE A CA 1
ATOM 573 C C . ILE A 1 71 ? 19.334 11.021 -29.745 1.00 68.56 71 ILE A C 1
ATOM 575 O O . ILE A 1 71 ? 19.083 11.144 -30.945 1.00 68.56 71 ILE A O 1
ATOM 579 N N . ARG A 1 72 ? 19.719 12.062 -28.997 1.00 54.72 72 ARG A N 1
ATOM 580 C CA . ARG A 1 72 ? 19.829 13.449 -29.468 1.00 54.72 72 ARG A CA 1
ATOM 581 C C . ARG A 1 72 ? 21.253 13.809 -29.886 1.00 54.72 72 ARG A C 1
ATOM 583 O O . ARG A 1 72 ? 21.364 14.603 -30.846 1.00 54.72 72 ARG A O 1
#

Foldseek 3Di:
DDADPVNLVVVLVVLVVVLVVLVVVCVVPVVPPVCPVVNVVSVVVSVVSVVVSVVSVVVVVVVVVVVVVVVD